Protein AF-A0AAD4E243-F1 (afdb_monomer_lite)

Organism: NCBI:txid1912939

Radius of gyration: 20.18 Å; chains: 1; bounding box: 44×24×56 Å

Sequence (98 aa):
ENTILLLPSSVSASIQTSTCRDDIACIEEKLRDAQCHDCLYKLQNALRARVHLIKHRNRETCGQRANTCAASIISRLDGKIKMIADKYRTAHECLIVL

Structure (mmCIF, N/CA/C/O backbone):
data_AF-A0AAD4E243-F1
#
_entry.id   AF-A0AAD4E243-F1
#
loop_
_atom_site.group_PDB
_atom_site.id
_atom_site.type_symbol
_atom_site.label_atom_id
_atom_site.label_alt_id
_atom_site.label_comp_id
_atom_site.label_asym_id
_atom_site.label_entity_id
_atom_site.label_seq_id
_atom_site.pdbx_PDB_ins_code
_atom_site.Cartn_x
_atom_site.Cartn_y
_atom_site.Cartn_z
_atom_site.occupancy
_atom_site.B_iso_or_equiv
_atom_site.auth_seq_id
_atom_site.auth_comp_id
_atom_site.auth_asym_id
_atom_site.auth_atom_id
_atom_site.pdbx_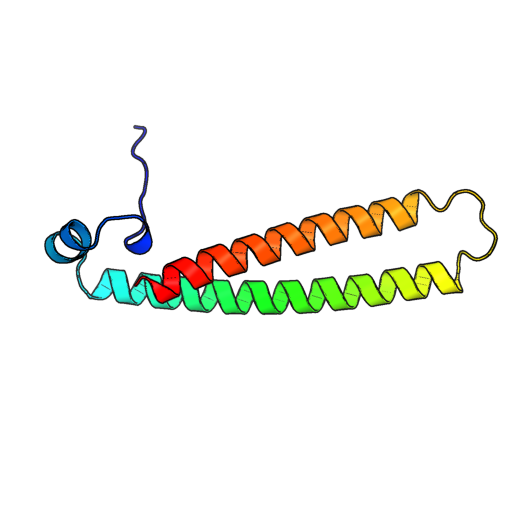PDB_model_num
ATOM 1 N N . GLU A 1 1 ? 5.354 17.680 26.276 1.00 39.34 1 GLU A N 1
ATOM 2 C CA . GLU A 1 1 ? 4.181 16.816 26.033 1.00 39.34 1 GLU A CA 1
ATOM 3 C C . GLU A 1 1 ? 4.567 15.789 24.971 1.00 39.34 1 GLU A C 1
ATOM 5 O O . GLU A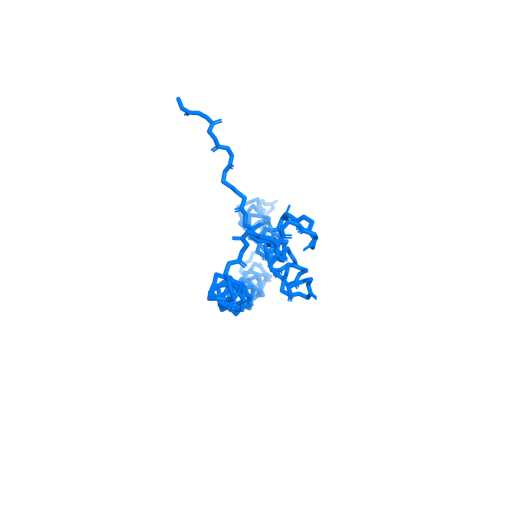 1 1 ? 4.864 16.191 23.861 1.00 39.34 1 GLU A O 1
ATOM 10 N N . ASN A 1 2 ? 4.690 14.505 25.329 1.00 71.50 2 ASN A N 1
ATOM 11 C CA . ASN A 1 2 ? 5.053 13.402 24.418 1.00 71.50 2 ASN A CA 1
ATOM 12 C C . ASN A 1 2 ? 4.115 12.219 24.696 1.00 71.50 2 ASN A C 1
ATOM 14 O O . ASN A 1 2 ? 4.521 11.204 25.259 1.00 71.50 2 ASN A O 1
ATOM 18 N N . THR A 1 3 ? 2.831 12.380 24.393 1.00 77.00 3 THR A N 1
ATOM 19 C CA . THR A 1 3 ? 1.845 11.304 24.521 1.00 77.00 3 THR A CA 1
ATOM 20 C C . THR A 1 3 ? 1.671 10.614 23.173 1.00 77.00 3 THR A C 1
ATOM 22 O O . THR A 1 3 ? 1.443 11.255 22.149 1.00 77.00 3 THR A O 1
ATOM 25 N N . ILE A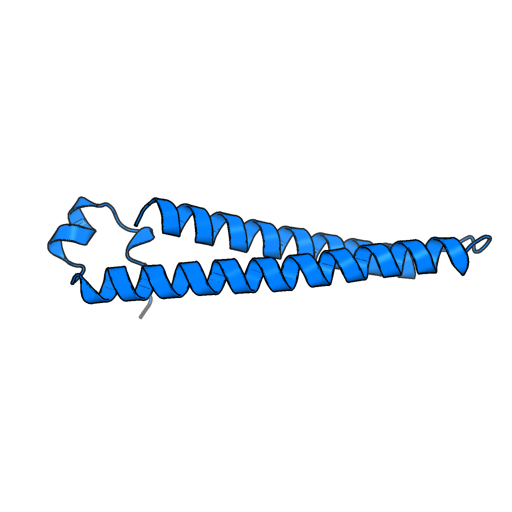 1 4 ? 1.826 9.289 23.161 1.00 79.38 4 ILE A N 1
ATOM 26 C CA . ILE A 1 4 ? 1.662 8.474 21.955 1.00 79.38 4 ILE A CA 1
ATOM 27 C C . ILE A 1 4 ? 0.166 8.364 21.668 1.00 79.38 4 ILE A C 1
ATOM 29 O O . ILE A 1 4 ? -0.596 7.881 22.505 1.00 79.38 4 ILE A O 1
ATOM 33 N N . LEU A 1 5 ? -0.249 8.819 20.487 1.00 81.75 5 LEU A N 1
ATOM 34 C CA . LEU A 1 5 ? -1.620 8.658 20.017 1.00 81.75 5 LEU A CA 1
ATOM 35 C C . LEU A 1 5 ? -1.788 7.248 19.451 1.00 81.75 5 LEU A C 1
ATOM 37 O O . LEU A 1 5 ? -1.126 6.878 18.482 1.00 81.75 5 LEU A O 1
ATOM 41 N N . LEU A 1 6 ? -2.670 6.474 20.075 1.00 83.69 6 LEU A N 1
ATOM 42 C CA . LEU A 1 6 ? -3.033 5.131 19.641 1.00 83.69 6 LEU A CA 1
ATOM 43 C C . LEU A 1 6 ? -4.410 5.162 18.981 1.00 83.69 6 LEU A C 1
ATOM 45 O O . LEU A 1 6 ? -5.310 5.872 19.429 1.00 83.69 6 LEU A O 1
ATOM 49 N N . LEU A 1 7 ? -4.557 4.377 17.919 1.00 85.00 7 LEU A N 1
ATOM 50 C CA . LEU A 1 7 ? -5.850 4.095 17.304 1.00 85.00 7 LEU A CA 1
ATOM 51 C C . LEU A 1 7 ? -6.501 2.899 18.011 1.00 85.00 7 LEU A C 1
ATOM 53 O O . LEU A 1 7 ? -5.756 2.058 18.520 1.00 85.00 7 LEU A O 1
ATOM 57 N N . PRO A 1 8 ? -7.842 2.788 18.034 1.00 84.06 8 PRO A N 1
ATOM 58 C CA . PRO A 1 8 ? -8.538 1.639 18.614 1.00 84.06 8 PRO A CA 1
ATOM 59 C C . PRO A 1 8 ? -7.943 0.294 18.180 1.00 84.06 8 PRO A C 1
ATOM 61 O O . PRO A 1 8 ? -7.617 -0.523 19.041 1.00 84.06 8 PRO A O 1
ATOM 64 N N . SER A 1 9 ? -7.651 0.108 16.888 1.00 83.44 9 SER A N 1
ATOM 65 C CA . SER A 1 9 ? -7.047 -1.122 16.345 1.00 83.44 9 SER A CA 1
ATOM 66 C C . SER A 1 9 ? -5.653 -1.470 16.903 1.00 83.44 9 SER A C 1
ATOM 68 O O . SER A 1 9 ? -5.141 -2.561 16.670 1.00 83.44 9 SER A O 1
ATOM 70 N N . SER A 1 10 ? -4.998 -0.532 17.594 1.00 85.25 10 SER A N 1
ATOM 71 C CA . SER A 1 10 ? -3.669 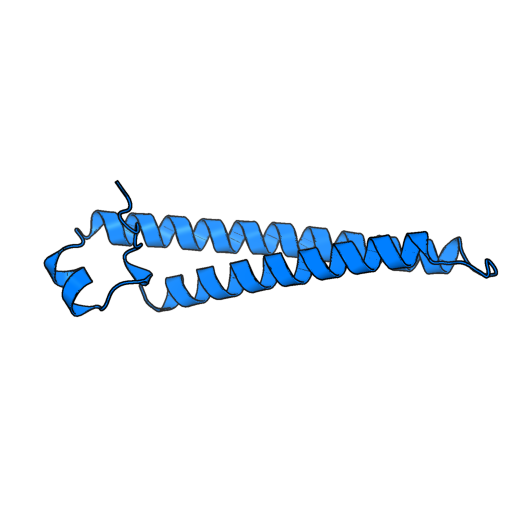-0.692 18.205 1.00 85.25 10 SER A CA 1
ATOM 72 C C . SER A 1 10 ? -3.729 -1.014 19.704 1.00 85.25 10 SER A C 1
ATOM 74 O O . SER A 1 10 ? -2.684 -1.140 20.342 1.00 85.25 10 SER A O 1
ATOM 76 N N . VAL A 1 11 ? -4.929 -1.118 20.280 1.00 84.56 11 VAL A N 1
ATOM 77 C CA . VAL A 1 11 ? -5.159 -1.377 21.707 1.00 84.56 11 VAL A CA 1
ATOM 78 C C . VAL A 1 11 ? -5.853 -2.732 21.889 1.00 84.56 11 VAL A C 1
ATOM 80 O O . VAL A 1 11 ? -6.570 -3.190 21.003 1.00 84.56 11 VAL A O 1
ATOM 83 N N . SER A 1 12 ? -5.644 -3.401 23.028 1.00 81.38 12 SER A N 1
ATOM 84 C CA . SER A 1 12 ? -6.293 -4.685 23.315 1.00 81.38 12 SER A CA 1
ATOM 85 C C . SER A 1 12 ? -7.818 -4.553 23.373 1.00 81.38 12 SER A C 1
ATOM 87 O O . SER A 1 12 ? -8.344 -3.551 23.863 1.00 81.38 12 SER A O 1
ATOM 89 N N . ALA A 1 13 ? -8.529 -5.607 22.964 1.00 77.62 13 ALA A N 1
ATOM 90 C CA . ALA A 1 13 ? -9.995 -5.648 22.958 1.00 77.62 13 ALA A CA 1
ATOM 91 C C . ALA A 1 13 ? -10.617 -5.269 24.318 1.00 77.62 13 ALA A C 1
ATOM 93 O O . ALA A 1 13 ? -11.613 -4.558 24.369 1.00 77.62 13 ALA A O 1
ATOM 94 N N . SER A 1 14 ? -9.980 -5.654 25.431 1.00 77.56 14 SER A N 1
ATOM 95 C CA . SER A 1 14 ? -10.415 -5.288 26.787 1.00 77.56 14 SER A CA 1
ATOM 96 C C . SER A 1 14 ? -10.471 -3.776 27.032 1.00 77.56 14 SER A C 1
ATOM 98 O O . SER A 1 14 ? -11.393 -3.299 27.688 1.00 77.56 14 SER A O 1
ATOM 100 N N . ILE A 1 15 ? -9.502 -3.025 26.501 1.00 79.69 15 ILE A N 1
ATOM 101 C CA . ILE A 1 15 ? -9.431 -1.567 26.649 1.00 79.69 15 ILE A CA 1
ATOM 102 C C . ILE A 1 15 ? -10.367 -0.895 25.644 1.00 79.69 15 ILE A C 1
ATOM 104 O O . ILE A 1 15 ? -11.001 0.106 25.981 1.00 79.69 15 ILE A O 1
ATOM 108 N N . GLN A 1 16 ? -10.512 -1.462 24.440 1.00 75.50 16 GLN A N 1
ATOM 109 C CA . GLN A 1 16 ? -11.500 -0.982 23.473 1.00 75.50 16 GLN A CA 1
ATOM 110 C C . GLN A 1 16 ? -12.905 -0.994 24.080 1.00 75.50 16 GLN A C 1
ATOM 112 O O . GLN A 1 16 ? -13.549 0.048 24.103 1.00 75.50 16 GLN A O 1
ATOM 117 N N . THR A 1 17 ? -13.349 -2.111 24.665 1.00 73.50 17 THR A N 1
ATOM 118 C CA . THR A 1 17 ? -14.699 -2.213 25.246 1.00 73.50 17 THR A CA 1
ATOM 119 C C . THR A 1 17 ? -14.917 -1.262 26.430 1.00 73.50 17 THR A C 1
ATOM 121 O O . THR A 1 17 ? -16.033 -0.803 26.651 1.00 73.50 17 THR A O 1
ATOM 124 N N . SER A 1 18 ? -13.872 -0.942 27.204 1.00 77.81 18 SER A N 1
ATOM 125 C CA . SER A 1 18 ? -13.993 -0.040 28.359 1.00 77.81 18 SER A CA 1
ATOM 126 C C . SER A 1 18 ? -13.884 1.449 28.020 1.00 77.81 18 SER A C 1
ATOM 128 O O . SER A 1 18 ? -14.333 2.285 28.802 1.00 77.81 18 SER A O 1
ATOM 130 N N . THR A 1 19 ? -13.218 1.805 26.918 1.00 74.31 19 THR A N 1
ATOM 131 C CA . THR A 1 19 ? -12.760 3.185 26.669 1.00 74.31 19 THR A CA 1
ATOM 132 C C . THR A 1 19 ? -13.197 3.733 25.316 1.00 74.31 19 THR A C 1
ATOM 134 O O . THR A 1 19 ? -13.474 4.930 25.206 1.00 74.31 19 THR A O 1
ATOM 137 N N . CYS A 1 20 ? -13.283 2.894 24.284 1.00 74.69 20 CYS A N 1
ATOM 138 C CA . CYS A 1 20 ? -13.758 3.317 22.976 1.00 74.69 20 CYS A CA 1
ATOM 139 C C . CYS A 1 20 ? -15.287 3.357 22.988 1.00 74.69 20 CYS A C 1
ATOM 141 O O . CYS A 1 20 ? -15.944 2.353 23.235 1.00 74.69 20 CYS A O 1
ATOM 143 N N . ARG A 1 21 ? -15.864 4.529 22.704 1.00 78.19 21 ARG A N 1
ATOM 144 C CA . ARG A 1 21 ? -17.282 4.606 22.327 1.00 78.19 21 ARG A CA 1
ATOM 145 C C . ARG A 1 21 ? -17.456 3.970 20.951 1.00 78.19 21 ARG A C 1
ATOM 147 O O . ARG A 1 21 ? -16.581 4.157 20.103 1.00 78.19 21 ARG A O 1
ATOM 154 N N . ASP A 1 22 ? -18.592 3.321 20.723 1.00 73.69 22 ASP A N 1
ATOM 155 C CA . ASP A 1 22 ? -18.925 2.649 19.456 1.00 73.69 22 ASP A CA 1
ATOM 156 C C . ASP A 1 22 ? -18.709 3.555 18.229 1.00 73.69 22 ASP A C 1
ATOM 158 O O . ASP A 1 22 ? -18.182 3.125 17.202 1.00 73.69 22 ASP A O 1
ATOM 162 N N . ASP A 1 23 ? -19.002 4.851 18.371 1.00 84.56 23 ASP A N 1
ATOM 163 C CA . ASP A 1 23 ? -18.794 5.862 17.331 1.00 84.56 23 ASP A CA 1
ATOM 164 C C . ASP A 1 23 ? -17.333 5.939 16.851 1.00 84.56 23 ASP A C 1
ATOM 166 O O . ASP A 1 23 ? -17.075 6.129 15.663 1.00 84.56 23 ASP A O 1
ATOM 170 N N . ILE A 1 24 ? -16.362 5.788 17.759 1.00 86.12 24 ILE A N 1
ATOM 171 C CA . ILE A 1 24 ? -14.929 5.908 17.449 1.00 86.12 24 ILE A CA 1
ATOM 172 C C . ILE A 1 24 ? -14.456 4.698 16.644 1.00 86.12 24 ILE A C 1
ATOM 174 O O . ILE A 1 24 ? -13.712 4.871 15.678 1.00 86.12 24 ILE A O 1
ATOM 178 N N . ALA A 1 25 ? -14.910 3.495 17.004 1.00 84.25 25 ALA A N 1
ATOM 179 C CA . ALA A 1 25 ? -14.607 2.280 16.254 1.00 84.25 25 ALA A CA 1
ATOM 180 C C . ALA A 1 25 ? -15.180 2.362 14.828 1.00 84.25 25 ALA A C 1
ATOM 182 O O . ALA A 1 25 ? -14.450 2.145 13.863 1.00 84.25 25 ALA A O 1
ATOM 183 N N . CYS A 1 26 ? -16.430 2.819 14.680 1.00 87.81 26 CYS A N 1
ATOM 184 C CA . CYS A 1 26 ? -17.053 3.035 13.369 1.00 87.81 26 CYS A CA 1
ATOM 185 C C . CYS A 1 26 ? -16.317 4.091 12.522 1.00 87.81 26 CYS A C 1
ATOM 187 O O . CYS A 1 26 ? -16.248 3.990 11.294 1.00 87.81 26 CYS A O 1
ATOM 189 N N . ILE A 1 27 ? -15.789 5.149 13.151 1.00 91.12 27 ILE A N 1
ATOM 190 C CA . ILE A 1 27 ? -14.979 6.161 12.456 1.00 91.12 27 ILE A CA 1
ATOM 191 C C . ILE A 1 27 ? -13.653 5.554 11.991 1.00 91.12 27 ILE A C 1
ATOM 193 O O . ILE A 1 27 ? -13.234 5.821 10.862 1.00 91.12 27 ILE A O 1
ATOM 197 N N . GLU A 1 28 ? -12.995 4.748 12.829 1.00 90.88 28 GLU A N 1
ATOM 198 C CA . GLU A 1 28 ? -11.761 4.077 12.427 1.00 90.88 28 GLU A CA 1
ATOM 199 C C . GLU A 1 28 ? -12.013 3.094 11.280 1.00 90.88 28 GLU A C 1
ATOM 201 O O . GLU A 1 28 ? -11.274 3.132 10.300 1.00 90.88 28 GLU A O 1
ATOM 206 N N . GLU A 1 29 ? -13.065 2.281 11.340 1.00 91.19 29 GLU A N 1
ATOM 207 C CA . GLU A 1 29 ? -13.428 1.351 10.267 1.00 91.19 29 GLU A CA 1
ATOM 208 C C . GLU A 1 29 ? -13.542 2.079 8.917 1.00 91.19 29 GLU A C 1
ATOM 210 O O . GLU A 1 29 ? -12.854 1.732 7.954 1.00 91.19 29 GLU A O 1
ATOM 215 N N . LYS A 1 30 ? -14.306 3.180 8.866 1.00 94.25 30 LYS A N 1
ATOM 216 C CA . LYS A 1 30 ? -14.435 4.021 7.662 1.00 94.25 30 LYS A CA 1
ATOM 217 C C . LYS A 1 30 ? -13.099 4.608 7.210 1.00 94.25 30 LYS A C 1
ATOM 219 O O . LYS A 1 30 ? -12.830 4.693 6.011 1.00 94.25 30 LYS A O 1
ATOM 224 N N . LEU A 1 31 ? -12.254 5.028 8.152 1.00 94.25 31 LEU A N 1
ATOM 225 C CA . LEU A 1 31 ? -10.917 5.536 7.852 1.00 94.25 31 LEU A CA 1
ATOM 226 C C . LEU A 1 31 ? -10.040 4.445 7.222 1.00 94.25 31 LEU A C 1
ATOM 228 O O . LEU A 1 31 ? -9.344 4.720 6.243 1.00 94.25 31 LEU A O 1
ATOM 232 N N . ARG A 1 32 ? -10.050 3.227 7.773 1.00 94.44 32 ARG A N 1
ATOM 233 C CA . ARG A 1 32 ? -9.267 2.092 7.267 1.00 94.44 32 ARG A CA 1
ATOM 234 C C . ARG A 1 32 ? -9.760 1.642 5.901 1.00 94.44 32 ARG A C 1
ATOM 236 O O . ARG A 1 32 ? -8.934 1.461 5.009 1.00 94.44 32 ARG A O 1
ATOM 243 N N . ASP A 1 33 ? -11.070 1.568 5.702 1.00 95.50 33 ASP A N 1
ATOM 244 C CA . ASP A 1 33 ? -11.656 1.237 4.406 1.00 95.50 33 ASP A CA 1
ATOM 245 C C . ASP A 1 33 ? -11.275 2.267 3.327 1.00 95.50 33 ASP A C 1
ATOM 247 O O . ASP A 1 33 ? -10.773 1.912 2.254 1.00 95.50 33 ASP A O 1
ATOM 251 N N . ALA A 1 34 ? -11.382 3.562 3.641 1.00 96.44 34 ALA A N 1
ATOM 252 C CA . ALA A 1 34 ? -10.932 4.622 2.743 1.00 96.44 34 ALA A CA 1
ATOM 253 C C . ALA A 1 34 ? -9.427 4.513 2.442 1.00 96.44 34 ALA A C 1
ATOM 255 O O . ALA A 1 34 ? -9.019 4.638 1.287 1.00 96.44 34 ALA A O 1
ATOM 256 N N . GLN A 1 35 ? -8.590 4.229 3.450 1.00 95.75 35 GLN A N 1
ATOM 257 C CA . GLN A 1 35 ? -7.150 4.014 3.264 1.00 95.75 35 GLN A CA 1
ATOM 258 C C . GLN A 1 35 ? -6.854 2.829 2.337 1.00 95.75 35 GLN A C 1
ATOM 260 O O . GLN A 1 35 ? -5.953 2.936 1.498 1.00 95.75 35 GLN A O 1
ATOM 265 N N . CYS A 1 36 ? -7.592 1.725 2.463 1.00 96.38 36 CYS A N 1
ATOM 266 C CA . CYS A 1 36 ? -7.465 0.553 1.602 1.00 96.38 36 CYS A CA 1
ATOM 267 C C . CYS A 1 36 ? -7.760 0.910 0.141 1.00 96.38 36 CYS A C 1
ATOM 269 O O . CYS A 1 36 ? -6.913 0.680 -0.728 1.00 96.38 36 CYS A O 1
ATOM 271 N N . HIS A 1 37 ? -8.903 1.548 -0.123 1.00 97.62 37 HIS A N 1
ATOM 272 C CA . HIS A 1 37 ? -9.289 1.997 -1.462 1.00 97.62 37 HIS A CA 1
ATOM 273 C C . HIS A 1 37 ? -8.262 2.960 -2.073 1.00 97.62 37 HIS A C 1
ATOM 275 O O . HIS A 1 37 ? -7.823 2.777 -3.214 1.00 97.62 37 HIS A O 1
ATOM 281 N 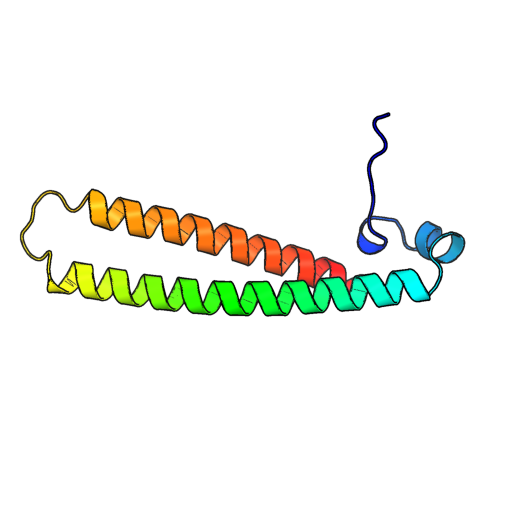N . ASP A 1 38 ? -7.797 3.934 -1.292 1.00 97.31 38 ASP A N 1
ATOM 282 C CA . ASP A 1 38 ? -6.756 4.877 -1.691 1.00 97.31 38 ASP A CA 1
ATOM 283 C C . ASP A 1 38 ? -5.454 4.174 -2.092 1.00 97.31 38 ASP A C 1
ATOM 285 O O . ASP A 1 38 ? -4.820 4.520 -3.098 1.00 97.31 38 ASP A O 1
ATOM 289 N N . CYS A 1 39 ? -5.022 3.198 -1.289 1.00 97.12 39 CYS A N 1
ATOM 290 C CA . CYS A 1 39 ? -3.797 2.452 -1.548 1.00 97.12 39 CYS A CA 1
ATOM 291 C C . CYS A 1 39 ? -3.941 1.577 -2.793 1.00 97.12 39 CYS A C 1
ATOM 293 O O . CYS A 1 39 ? -3.022 1.557 -3.612 1.00 97.12 39 CYS A O 1
ATOM 295 N N . LEU A 1 40 ? -5.090 0.927 -2.996 1.00 96.88 40 LEU A N 1
ATOM 296 C CA . LEU A 1 40 ? -5.367 0.147 -4.204 1.00 96.88 40 LEU A CA 1
ATOM 297 C C . LEU A 1 40 ? -5.325 1.018 -5.460 1.00 96.88 40 LEU A C 1
ATOM 299 O O . LEU A 1 40 ? -4.653 0.659 -6.430 1.00 96.88 40 LEU A O 1
ATOM 303 N N . TYR A 1 41 ? -5.966 2.188 -5.438 1.00 97.81 41 TYR A N 1
ATOM 304 C CA . TYR A 1 41 ? -5.938 3.119 -6.565 1.00 97.81 41 TYR A CA 1
ATOM 305 C C . TYR A 1 41 ? -4.507 3.573 -6.893 1.00 97.81 41 TYR A C 1
ATOM 307 O O . TYR A 1 41 ? -4.061 3.524 -8.046 1.00 97.81 41 TYR A O 1
ATOM 315 N N . LYS A 1 42 ? -3.737 3.952 -5.866 1.00 96.69 42 LYS A N 1
ATOM 316 C CA . LYS A 1 42 ? -2.325 4.342 -6.012 1.00 96.69 42 LYS A CA 1
ATOM 317 C C . LYS A 1 42 ? -1.469 3.187 -6.542 1.00 96.69 42 LYS A C 1
ATOM 319 O O . LYS A 1 42 ? -0.628 3.410 -7.414 1.00 96.69 42 LYS A O 1
ATOM 324 N N . LEU A 1 43 ? -1.705 1.962 -6.070 1.00 96.38 43 LEU A N 1
ATOM 325 C CA . LEU A 1 43 ? -0.988 0.762 -6.495 1.00 96.38 43 LEU A CA 1
ATOM 326 C C . LEU A 1 43 ? -1.255 0.441 -7.968 1.00 96.38 43 LEU A C 1
ATOM 328 O O . LEU A 1 43 ? -0.311 0.230 -8.728 1.00 96.38 43 LEU A O 1
ATOM 332 N N . GLN A 1 44 ? -2.519 0.473 -8.399 1.00 96.31 44 GLN A N 1
ATOM 333 C CA . GLN A 1 44 ? -2.886 0.255 -9.800 1.00 96.31 44 GLN A CA 1
ATOM 334 C C . GLN A 1 44 ? -2.205 1.272 -10.722 1.00 96.31 44 GLN A C 1
ATOM 336 O O . GLN A 1 44 ? -1.612 0.893 -11.735 1.00 96.31 44 GLN A O 1
ATOM 341 N N . ASN A 1 45 ? -2.228 2.555 -10.356 1.00 96.56 45 ASN A N 1
ATOM 342 C CA . ASN A 1 45 ? -1.577 3.604 -11.137 1.00 96.56 45 ASN A CA 1
ATOM 343 C C . ASN A 1 45 ? -0.056 3.423 -11.196 1.00 96.56 45 ASN A C 1
ATOM 345 O O . ASN A 1 45 ? 0.537 3.542 -12.271 1.00 96.56 45 ASN A O 1
ATOM 349 N N . ALA A 1 46 ? 0.577 3.070 -10.076 1.00 95.25 46 ALA A N 1
ATOM 350 C CA . ALA A 1 46 ? 2.011 2.806 -10.033 1.00 95.25 46 ALA A CA 1
ATOM 351 C C . ALA A 1 46 ? 2.401 1.589 -10.892 1.00 95.25 46 ALA A C 1
ATOM 353 O O . ALA A 1 46 ? 3.386 1.646 -11.630 1.00 95.25 46 ALA A O 1
ATOM 354 N N . LEU A 1 47 ? 1.605 0.516 -10.874 1.00 95.69 47 LEU A N 1
ATOM 355 C CA . LEU A 1 47 ? 1.824 -0.664 -11.715 1.00 95.69 47 LEU A CA 1
ATOM 356 C C . LEU A 1 47 ? 1.667 -0.342 -13.207 1.00 95.69 47 LEU A C 1
ATOM 358 O O . LEU A 1 47 ? 2.504 -0.752 -14.014 1.00 95.69 47 LEU A O 1
ATOM 362 N N . ARG A 1 48 ? 0.650 0.443 -13.583 1.00 96.25 48 ARG A N 1
ATOM 363 C CA . ARG A 1 48 ? 0.470 0.914 -14.967 1.00 96.25 48 ARG A CA 1
ATOM 364 C C . ARG A 1 48 ? 1.660 1.757 -15.428 1.00 96.25 48 ARG A C 1
ATOM 366 O O . ARG A 1 48 ? 2.207 1.503 -16.502 1.00 96.25 48 ARG A O 1
ATOM 373 N N . ALA A 1 49 ? 2.114 2.697 -14.596 1.00 94.56 49 ALA A N 1
ATOM 374 C CA . ALA A 1 49 ? 3.298 3.508 -14.875 1.00 94.56 49 ALA A CA 1
ATOM 375 C C . ALA A 1 49 ? 4.555 2.640 -15.047 1.00 94.56 49 ALA A C 1
ATOM 377 O O . ALA A 1 49 ? 5.332 2.852 -15.977 1.00 94.56 49 ALA A O 1
ATOM 378 N N . ARG A 1 50 ? 4.725 1.609 -14.211 1.00 93.75 50 ARG A N 1
ATOM 379 C CA . ARG A 1 50 ? 5.846 0.664 -14.299 1.00 93.75 50 ARG A CA 1
ATOM 380 C C . ARG A 1 50 ? 5.856 -0.077 -15.630 1.00 93.75 50 ARG A C 1
ATOM 382 O O . ARG A 1 50 ? 6.893 -0.136 -16.288 1.00 93.75 50 ARG A O 1
ATOM 389 N N . VAL A 1 51 ? 4.706 -0.603 -16.053 1.00 94.12 51 VAL A N 1
ATOM 390 C CA . VAL A 1 51 ? 4.567 -1.274 -17.355 1.00 94.12 51 VAL A CA 1
ATOM 391 C C . VAL A 1 51 ? 4.916 -0.318 -18.494 1.00 94.12 51 VAL A C 1
ATOM 393 O O . VAL A 1 51 ? 5.661 -0.697 -19.397 1.00 94.12 51 VAL A O 1
ATOM 396 N N . HIS A 1 52 ? 4.430 0.925 -18.442 1.00 92.12 52 HIS A N 1
ATOM 397 C CA . HIS A 1 52 ? 4.736 1.933 -19.454 1.00 92.12 52 HIS A CA 1
ATOM 398 C C . HIS A 1 52 ? 6.238 2.250 -19.522 1.00 92.12 52 HIS A C 1
ATOM 400 O O . HIS A 1 52 ? 6.816 2.242 -20.606 1.00 92.12 52 HIS A O 1
ATOM 406 N N . LEU A 1 53 ? 6.897 2.453 -18.377 1.00 89.69 53 LEU A N 1
ATOM 407 C CA . LEU A 1 53 ? 8.337 2.724 -18.312 1.00 89.69 53 LEU A CA 1
ATOM 408 C C . LEU A 1 53 ? 9.178 1.559 -18.837 1.00 89.69 53 LEU A C 1
ATOM 410 O O . LEU A 1 53 ? 10.146 1.782 -19.559 1.00 89.69 53 LEU A O 1
ATOM 414 N N . ILE A 1 54 ? 8.802 0.318 -18.516 1.00 89.06 54 ILE A N 1
ATOM 415 C CA . ILE A 1 54 ? 9.488 -0.873 -19.033 1.00 89.06 54 ILE A CA 1
ATOM 416 C C . ILE A 1 54 ? 9.330 -0.962 -20.553 1.00 89.06 54 ILE A C 1
ATOM 418 O O . ILE A 1 54 ? 10.316 -1.195 -21.249 1.00 89.06 54 ILE A O 1
ATOM 422 N N . LYS A 1 55 ? 8.116 -0.745 -21.078 1.00 90.00 55 LYS A N 1
ATOM 423 C CA . LYS A 1 55 ? 7.863 -0.733 -22.526 1.00 90.00 55 LYS A CA 1
ATOM 424 C C . LYS A 1 55 ? 8.664 0.362 -23.227 1.00 90.00 55 LYS A C 1
ATOM 426 O O . LYS A 1 55 ? 9.315 0.079 -24.226 1.00 90.00 55 LYS A O 1
ATOM 431 N N . HIS A 1 56 ? 8.662 1.575 -22.679 1.00 85.94 56 HIS A N 1
ATOM 432 C CA . HIS A 1 56 ? 9.422 2.703 -23.211 1.00 85.94 56 HIS A CA 1
ATOM 433 C C . HIS A 1 56 ? 10.927 2.411 -23.225 1.00 85.94 56 HIS A C 1
ATOM 435 O O . HIS A 1 56 ? 11.559 2.530 -24.268 1.00 85.94 56 HIS A O 1
ATOM 441 N N . ARG A 1 57 ? 11.488 1.919 -22.113 1.00 84.06 57 ARG A N 1
ATOM 442 C CA . ARG A 1 57 ? 12.896 1.501 -22.040 1.00 84.06 57 ARG A CA 1
ATOM 443 C C . ARG A 1 57 ? 13.231 0.432 -23.086 1.00 84.06 57 ARG A C 1
ATOM 445 O O . ARG A 1 57 ? 14.253 0.500 -23.756 1.00 84.06 57 ARG A O 1
ATOM 452 N N . ASN A 1 58 ? 12.377 -0.580 -23.219 1.00 84.06 58 ASN A N 1
ATOM 453 C CA . ASN A 1 58 ? 12.614 -1.672 -24.159 1.00 84.06 58 ASN A CA 1
ATOM 454 C C . ASN A 1 58 ? 12.508 -1.226 -25.627 1.00 84.06 58 ASN A C 1
ATOM 456 O O . ASN A 1 58 ? 13.102 -1.875 -26.474 1.00 84.06 58 ASN A O 1
ATOM 460 N N . ARG A 1 59 ? 11.750 -0.165 -25.931 1.00 83.31 59 ARG A N 1
ATOM 461 C CA . ARG A 1 59 ? 11.569 0.352 -27.296 1.00 83.31 59 ARG A CA 1
ATOM 462 C C . ARG A 1 59 ? 12.629 1.385 -27.679 1.00 83.31 59 ARG A C 1
ATOM 464 O O . ARG A 1 59 ? 13.195 1.295 -28.758 1.00 83.31 59 ARG A O 1
ATOM 471 N N . GLU A 1 60 ? 12.890 2.351 -26.801 1.00 70.38 60 GLU A N 1
ATOM 472 C CA . GLU A 1 60 ? 13.701 3.536 -27.122 1.00 70.38 60 GLU A CA 1
ATOM 473 C C . GLU A 1 60 ? 15.181 3.392 -26.748 1.00 70.38 60 GLU A C 1
ATOM 475 O O . GLU A 1 60 ? 16.008 4.185 -27.186 1.00 70.38 60 GLU A O 1
ATOM 480 N N . THR A 1 61 ? 15.541 2.420 -25.904 1.00 63.16 61 THR A N 1
ATOM 481 C CA . THR A 1 61 ? 16.892 2.332 -25.314 1.00 63.16 61 THR A CA 1
ATOM 482 C C . THR A 1 61 ? 17.684 1.098 -25.762 1.00 63.16 61 THR A C 1
ATOM 484 O O . THR A 1 61 ? 18.712 0.758 -25.169 1.00 63.16 61 THR A O 1
ATOM 487 N N . CYS A 1 62 ? 17.252 0.429 -26.837 1.00 60.00 62 CYS A N 1
ATOM 488 C CA . CYS A 1 62 ? 18.014 -0.645 -27.477 1.00 60.00 62 CYS A CA 1
ATOM 489 C C . CYS A 1 62 ? 19.350 -0.107 -28.022 1.00 60.00 62 CYS A C 1
ATOM 491 O O . CYS A 1 62 ? 19.376 0.630 -29.001 1.00 60.00 62 CYS A O 1
ATOM 493 N N . GLY A 1 63 ? 20.465 -0.484 -27.385 1.00 61.81 63 GLY A N 1
ATOM 494 C CA . GLY A 1 63 ? 21.827 -0.170 -27.843 1.00 61.81 63 GLY A CA 1
ATOM 495 C C . GLY A 1 63 ? 22.571 0.908 -27.046 1.00 61.81 63 GLY A C 1
ATOM 496 O O . GLY A 1 63 ? 23.772 1.077 -27.245 1.00 61.81 63 GLY A O 1
ATOM 497 N N . GLN A 1 64 ? 21.924 1.599 -26.099 1.00 61.97 64 GLN A N 1
ATOM 498 C CA . GLN A 1 64 ? 22.628 2.532 -25.212 1.00 61.97 64 GLN A CA 1
ATOM 499 C C . GLN A 1 64 ? 23.245 1.781 -24.021 1.00 61.97 64 GLN A C 1
ATOM 501 O O . GLN A 1 64 ? 22.556 1.144 -23.226 1.00 61.97 64 GLN A O 1
ATOM 506 N N . ARG A 1 65 ? 24.577 1.855 -23.890 1.00 58.38 65 ARG A N 1
ATOM 507 C CA . ARG A 1 65 ? 25.376 1.090 -22.910 1.00 58.38 65 ARG A CA 1
ATOM 508 C C . ARG A 1 65 ? 25.151 1.520 -21.448 1.00 58.38 65 ARG A C 1
ATOM 510 O O . ARG A 1 65 ? 25.537 0.791 -20.540 1.00 58.38 65 ARG A O 1
ATOM 517 N N . ALA A 1 66 ? 24.511 2.668 -21.209 1.00 60.94 66 ALA A N 1
ATOM 518 C CA . ALA A 1 66 ? 24.253 3.221 -19.879 1.00 60.94 66 ALA A CA 1
ATOM 519 C C . ALA A 1 66 ? 22.753 3.507 -19.655 1.00 60.94 66 ALA A C 1
ATOM 521 O O . ALA A 1 66 ? 22.296 4.641 -19.736 1.00 60.94 66 ALA A O 1
ATOM 522 N N . ASN A 1 67 ? 21.983 2.473 -19.304 1.00 70.00 67 ASN A N 1
ATOM 523 C CA . ASN A 1 67 ? 20.556 2.569 -18.943 1.00 70.00 67 ASN A CA 1
ATOM 524 C C . ASN A 1 67 ? 20.311 2.999 -17.480 1.00 70.00 67 ASN A C 1
ATOM 526 O O . ASN A 1 67 ? 19.265 2.703 -16.895 1.00 70.00 67 ASN A O 1
ATOM 530 N N . THR A 1 68 ? 21.274 3.673 -16.852 1.00 75.06 68 THR A N 1
ATOM 531 C CA . THR A 1 68 ? 21.287 3.944 -15.405 1.00 75.06 68 THR A CA 1
ATOM 532 C C . THR A 1 68 ? 20.142 4.854 -14.958 1.00 75.06 68 THR A C 1
ATOM 534 O O . THR A 1 68 ? 19.548 4.612 -13.907 1.00 75.06 68 THR A O 1
ATOM 537 N N . CYS A 1 69 ? 19.763 5.849 -15.766 1.00 78.81 69 CYS A N 1
ATOM 538 C CA . CYS A 1 69 ? 18.659 6.759 -15.447 1.00 78.81 69 CYS A CA 1
ATOM 539 C C . CYS A 1 69 ? 17.296 6.042 -15.465 1.00 78.81 69 CYS A C 1
ATOM 541 O O . CYS A 1 69 ? 16.565 6.072 -14.474 1.00 78.81 69 CYS A O 1
ATOM 543 N N . ALA A 1 70 ? 16.984 5.313 -16.543 1.00 80.56 70 ALA A N 1
ATOM 544 C CA . ALA A 1 70 ? 15.741 4.546 -16.651 1.00 80.56 70 ALA A CA 1
ATOM 545 C C . ALA A 1 70 ? 15.642 3.458 -15.566 1.00 80.56 70 ALA A C 1
ATOM 547 O O . ALA A 1 70 ? 14.589 3.287 -14.951 1.00 80.56 70 ALA A O 1
ATOM 548 N N . ALA A 1 71 ? 16.748 2.763 -15.276 1.00 84.25 71 ALA A N 1
ATOM 549 C CA . ALA A 1 71 ? 16.810 1.785 -14.193 1.00 84.25 71 ALA A CA 1
ATOM 550 C C . ALA A 1 71 ? 16.574 2.427 -12.812 1.00 84.25 71 ALA A C 1
ATOM 552 O O . ALA A 1 71 ? 15.822 1.882 -12.005 1.00 84.25 71 ALA A O 1
ATOM 553 N N . SER A 1 72 ? 17.151 3.605 -12.555 1.00 89.12 72 SER A N 1
ATOM 554 C CA . SER A 1 72 ? 16.946 4.357 -11.309 1.00 89.12 72 SER A CA 1
ATOM 555 C C . SER A 1 72 ? 15.487 4.790 -11.128 1.00 89.12 72 SER A C 1
ATOM 557 O O . SER A 1 72 ? 14.922 4.631 -10.045 1.00 89.12 72 SER A O 1
ATOM 559 N N . ILE A 1 73 ? 14.833 5.266 -12.194 1.00 89.00 73 ILE A N 1
ATOM 560 C CA . ILE A 1 73 ? 13.412 5.643 -12.159 1.00 89.00 73 ILE A CA 1
ATOM 561 C C . ILE A 1 73 ? 12.532 4.426 -11.847 1.00 89.00 73 ILE A C 1
ATOM 563 O O . ILE A 1 73 ? 11.662 4.514 -10.980 1.00 89.00 73 ILE A O 1
ATOM 567 N N . ILE A 1 74 ? 12.775 3.287 -12.506 1.00 90.62 74 ILE A N 1
ATOM 568 C CA . ILE A 1 74 ? 12.035 2.043 -12.246 1.00 90.62 74 ILE A CA 1
ATOM 569 C C . ILE A 1 74 ? 12.250 1.584 -10.798 1.00 90.62 74 ILE A C 1
ATOM 571 O O . ILE A 1 74 ? 11.278 1.289 -10.113 1.00 90.62 74 ILE A O 1
ATOM 575 N N . SER A 1 75 ? 13.488 1.611 -10.297 1.00 93.12 75 SER A N 1
ATOM 576 C CA . SER A 1 75 ? 13.807 1.233 -8.913 1.00 93.12 75 SER A CA 1
ATOM 577 C C . SER A 1 75 ? 13.094 2.119 -7.881 1.00 93.12 75 SER A C 1
ATOM 579 O O . SER A 1 75 ? 12.491 1.624 -6.928 1.00 93.12 75 SER A O 1
ATOM 581 N N . ARG A 1 76 ? 13.067 3.440 -8.101 1.00 94.12 76 ARG A N 1
ATOM 582 C CA . ARG A 1 76 ? 12.310 4.378 -7.253 1.00 94.12 76 ARG A CA 1
ATOM 583 C C . ARG A 1 76 ? 10.813 4.080 -7.270 1.00 94.12 76 ARG A C 1
ATOM 585 O O . ARG A 1 76 ? 10.158 4.169 -6.232 1.00 94.12 76 ARG A O 1
ATOM 592 N N . LEU A 1 77 ? 10.265 3.744 -8.437 1.00 94.81 77 LEU A N 1
ATOM 593 C CA . LEU A 1 77 ? 8.861 3.370 -8.565 1.00 94.81 77 LEU A CA 1
ATOM 594 C C . LEU A 1 77 ? 8.564 2.045 -7.853 1.00 94.81 77 LEU A C 1
ATOM 596 O O . LEU A 1 77 ? 7.565 1.962 -7.144 1.00 94.81 77 LEU A O 1
ATOM 600 N N . ASP A 1 78 ? 9.447 1.054 -7.963 1.00 95.56 78 ASP A N 1
ATOM 601 C CA . ASP A 1 78 ? 9.336 -0.219 -7.245 1.00 95.56 78 ASP A CA 1
ATOM 602 C C . ASP A 1 78 ? 9.362 -0.006 -5.722 1.00 95.56 78 ASP A C 1
ATOM 604 O O . ASP A 1 78 ? 8.565 -0.605 -4.999 1.00 95.56 78 ASP A O 1
ATOM 608 N N . GLY A 1 79 ? 10.206 0.906 -5.226 1.00 96.75 79 GLY A N 1
ATOM 609 C CA . GLY A 1 79 ? 10.201 1.321 -3.819 1.00 96.75 79 GLY A CA 1
ATOM 610 C C . GLY A 1 79 ? 8.863 1.931 -3.385 1.00 96.75 79 GLY A C 1
ATOM 611 O O . GLY A 1 79 ? 8.317 1.555 -2.348 1.00 96.75 79 GLY A O 1
ATOM 612 N N . LYS A 1 80 ? 8.280 2.814 -4.208 1.00 95.62 80 LYS A N 1
ATOM 613 C CA . LYS A 1 80 ? 6.944 3.382 -3.949 1.00 95.62 80 LYS A CA 1
ATOM 614 C C . LYS A 1 80 ? 5.852 2.313 -3.948 1.00 95.62 80 LYS A C 1
ATOM 616 O O . LYS A 1 80 ? 4.983 2.353 -3.086 1.00 95.62 80 LYS A O 1
ATOM 621 N N . ILE A 1 81 ? 5.898 1.365 -4.886 1.00 96.94 81 ILE A N 1
ATOM 622 C CA . ILE A 1 81 ? 4.948 0.246 -4.968 1.00 96.94 81 ILE A CA 1
ATOM 623 C C . ILE A 1 81 ? 4.983 -0.573 -3.678 1.00 96.94 81 ILE A C 1
ATOM 625 O O . ILE A 1 81 ? 3.925 -0.835 -3.112 1.00 96.94 81 ILE A O 1
ATOM 629 N N . LYS A 1 82 ? 6.179 -0.928 -3.190 1.00 97.38 82 LYS A N 1
ATOM 630 C CA . LYS A 1 82 ? 6.341 -1.660 -1.925 1.00 97.38 82 LYS A CA 1
ATOM 631 C C . LYS A 1 82 ? 5.745 -0.888 -0.751 1.00 97.38 82 LYS A C 1
ATOM 633 O O . LYS A 1 82 ? 4.890 -1.417 -0.060 1.00 97.38 82 LYS A O 1
ATOM 638 N N . MET A 1 83 ? 6.097 0.390 -0.613 1.00 97.19 83 MET A N 1
ATOM 639 C CA . MET A 1 83 ? 5.575 1.245 0.457 1.00 97.19 83 MET A CA 1
ATOM 640 C C . MET A 1 83 ? 4.039 1.354 0.439 1.00 97.19 83 MET A C 1
ATOM 642 O O . MET A 1 83 ? 3.402 1.313 1.488 1.00 97.19 83 MET A O 1
ATOM 646 N N . ILE A 1 84 ? 3.425 1.487 -0.744 1.00 97.25 84 ILE A N 1
ATOM 647 C CA . ILE A 1 84 ? 1.959 1.530 -0.881 1.00 97.25 84 ILE A CA 1
ATOM 648 C C . ILE A 1 84 ? 1.340 0.173 -0.528 1.00 97.25 84 ILE A C 1
ATOM 650 O O . ILE A 1 84 ? 0.311 0.131 0.143 1.00 97.25 84 ILE A O 1
ATOM 654 N N . ALA A 1 85 ? 1.958 -0.926 -0.964 1.00 97.31 85 ALA A N 1
ATOM 655 C CA . ALA A 1 85 ? 1.489 -2.272 -0.658 1.00 97.31 85 ALA A CA 1
ATOM 656 C C . ALA A 1 85 ? 1.558 -2.572 0.845 1.00 97.31 85 ALA A C 1
ATOM 658 O O . ALA A 1 85 ? 0.614 -3.132 1.392 1.00 97.31 85 ALA A O 1
ATOM 659 N N . ASP A 1 86 ? 2.628 -2.159 1.521 1.00 97.31 86 ASP A N 1
ATOM 660 C CA . ASP A 1 86 ? 2.768 -2.327 2.968 1.00 97.31 86 ASP A CA 1
ATOM 661 C C . ASP A 1 86 ? 1.721 -1.495 3.712 1.00 97.31 86 ASP A C 1
ATOM 663 O O . ASP A 1 86 ? 1.031 -2.016 4.582 1.00 97.31 86 ASP A O 1
ATOM 667 N N . LYS A 1 87 ? 1.491 -0.244 3.285 1.00 95.75 87 LYS A N 1
ATOM 668 C CA . LYS A 1 87 ? 0.420 0.592 3.843 1.00 95.75 87 LYS A CA 1
ATOM 669 C C . LYS A 1 87 ? -0.966 -0.042 3.681 1.00 95.75 87 LYS A C 1
ATOM 671 O O . LYS A 1 87 ? -1.762 0.011 4.614 1.00 95.75 87 LYS A O 1
ATOM 676 N N . TYR A 1 88 ? -1.248 -0.637 2.520 1.00 97.19 88 TYR A N 1
ATOM 677 C CA . TYR A 1 88 ? -2.493 -1.372 2.288 1.00 97.19 88 TYR A CA 1
ATOM 678 C C . TYR A 1 88 ? -2.626 -2.558 3.245 1.00 97.19 88 TYR A C 1
ATOM 680 O O . TYR A 1 88 ? -3.657 -2.691 3.894 1.00 97.19 88 TYR A O 1
ATOM 688 N N . ARG A 1 89 ? -1.583 -3.391 3.362 1.00 96.25 89 ARG A N 1
ATOM 689 C CA . ARG A 1 89 ? -1.591 -4.562 4.252 1.00 96.25 89 ARG A CA 1
ATOM 690 C C . ARG A 1 89 ? -1.857 -4.160 5.692 1.00 96.25 89 ARG A C 1
ATOM 692 O O . ARG A 1 89 ? -2.774 -4.701 6.286 1.00 96.25 89 ARG A O 1
ATOM 699 N N . THR A 1 90 ? -1.148 -3.156 6.206 1.00 94.38 90 THR A N 1
ATOM 700 C CA . THR A 1 90 ? -1.366 -2.666 7.572 1.00 94.38 90 THR A CA 1
ATOM 701 C C . THR A 1 90 ? -2.788 -2.141 7.768 1.00 94.38 90 THR A C 1
ATOM 703 O O . THR A 1 90 ? -3.422 -2.464 8.765 1.00 94.38 90 THR A O 1
ATOM 706 N N . ALA A 1 91 ? -3.321 -1.351 6.829 1.00 93.56 91 ALA A N 1
ATOM 707 C CA . ALA A 1 91 ? -4.690 -0.844 6.939 1.00 93.56 91 ALA A CA 1
ATOM 708 C C . ALA A 1 91 ? -5.729 -1.978 6.913 1.00 93.56 91 ALA A C 1
ATOM 710 O O . ALA A 1 91 ? -6.668 -1.960 7.704 1.00 93.56 91 ALA A O 1
ATOM 711 N N . HIS A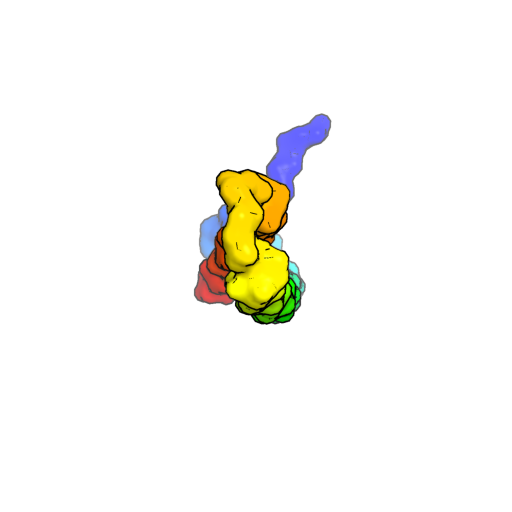 1 92 ? -5.528 -2.973 6.051 1.00 94.56 92 HIS A N 1
ATOM 712 C CA . HIS A 1 92 ? -6.410 -4.125 5.903 1.00 94.56 92 HIS A CA 1
ATOM 713 C C . HIS A 1 92 ? -6.336 -5.080 7.103 1.00 94.56 92 HIS A C 1
ATOM 715 O O . HIS A 1 92 ? -7.360 -5.564 7.566 1.00 94.56 92 HIS A O 1
ATOM 721 N N . GLU A 1 93 ? -5.143 -5.323 7.646 1.00 93.25 93 GLU A N 1
ATOM 722 C CA . GLU A 1 93 ? -4.954 -6.085 8.885 1.00 93.25 93 GLU A CA 1
ATOM 723 C C . GLU A 1 93 ? -5.664 -5.406 10.059 1.00 93.25 93 GLU A C 1
ATOM 725 O O . GLU A 1 93 ? -6.376 -6.072 10.803 1.00 93.25 93 GLU A O 1
ATOM 730 N N . CYS A 1 94 ? -5.544 -4.080 10.192 1.00 89.44 94 CYS A N 1
ATOM 731 C CA . CYS A 1 94 ? -6.287 -3.334 11.208 1.00 89.44 94 CYS A CA 1
ATOM 732 C C . CYS A 1 94 ? -7.805 -3.403 10.996 1.00 89.44 94 CYS A C 1
ATOM 734 O O . CYS A 1 94 ? -8.530 -3.505 11.977 1.00 89.44 94 CYS A O 1
ATOM 736 N N . LEU A 1 95 ? -8.277 -3.360 9.745 1.00 90.06 95 LEU A N 1
ATOM 737 C CA . LEU A 1 95 ? -9.702 -3.457 9.412 1.00 90.06 95 LEU A CA 1
ATOM 738 C C . LEU A 1 95 ? -10.294 -4.825 9.788 1.00 90.06 95 LEU A C 1
ATOM 740 O O . LEU A 1 95 ? -11.429 -4.881 10.225 1.00 90.06 95 LEU A O 1
ATOM 744 N N . ILE A 1 96 ? -9.536 -5.916 9.633 1.00 88.12 96 ILE A N 1
ATOM 745 C CA . ILE A 1 96 ? -9.994 -7.272 9.991 1.00 88.12 96 ILE A CA 1
ATOM 746 C C . ILE A 1 96 ? -10.105 -7.465 11.513 1.00 88.12 96 ILE A C 1
ATOM 748 O O . ILE A 1 96 ? -10.855 -8.323 11.969 1.00 88.12 96 ILE A O 1
ATOM 752 N N . VAL A 1 97 ? -9.296 -6.736 12.286 1.00 84.00 97 VAL A N 1
ATOM 753 C CA . VAL A 1 97 ? -9.206 -6.883 13.749 1.00 84.00 97 VAL A CA 1
ATOM 754 C C . VAL A 1 97 ? -10.225 -6.010 14.494 1.00 84.00 97 VAL A C 1
ATOM 756 O O . VAL A 1 97 ? -10.514 -6.305 15.654 1.00 84.00 97 VAL A O 1
ATOM 759 N N . LEU A 1 98 ? -10.725 -4.947 13.855 1.00 77.88 98 LEU A N 1
ATOM 760 C CA . LEU A 1 98 ? -11.822 -4.103 14.350 1.00 77.88 98 LEU A CA 1
ATOM 761 C C . LEU A 1 98 ? -13.157 -4.857 14.321 1.00 77.88 98 LEU A C 1
ATOM 763 O O . LEU A 1 98 ? -13.924 -4.667 15.289 1.00 77.88 98 LEU A O 1
#

Foldseek 3Di:
DDDDDDQLLRDDPVCCVVPPDPVSVVVLLVVLVVLLVVLVVVLVVLVVVLVVLVVCCVPPVPPPPCCPVSVVVSVVSVVVNVVSVVSNVVSVVSNVSD

pLDDT: mean 86.37, std 11.22, range [39.34, 97.81]

Secondary structure (DSSP, 8-state):
--PPP--GGGS-HHHHHHH--HHHHHHHHHHHHHHHHHHHHHHHHHHHHHHHHHHHHHHH-TT-S--HHHHHHHHHHHHHHHHHHHHHHHHHHHHHH-